Protein AF-A0A350X5T7-F1 (afdb_monomer_lite)

Radius of gyration: 18.69 Å; chains: 1; bounding box: 36×25×70 Å

Sequence (95 aa):
MPHPLYVAFIWHQHQPLYKSRSNTALSDGDADVLATSEYRLPWVRLHGTKDYLDLVLLLERYPKLHQTVNLVPSLILQLEDYIAGTAVDPYLAVA

Structure (mmCIF, N/CA/C/O backbone):
data_AF-A0A350X5T7-F1
#
_entry.id   AF-A0A350X5T7-F1
#
loop_
_atom_site.group_PDB
_atom_site.id
_atom_site.type_symbol
_atom_site.label_atom_id
_atom_site.label_alt_id
_atom_site.label_comp_id
_atom_site.label_asym_id
_atom_site.label_entity_id
_atom_site.label_seq_id
_atom_site.pdbx_PDB_ins_code
_atom_site.Cartn_x
_atom_site.Cartn_y
_atom_site.Cartn_z
_atom_site.occupancy
_atom_site.B_iso_or_equiv
_atom_site.auth_seq_id
_atom_site.auth_comp_id
_atom_site.auth_asym_id
_atom_site.auth_atom_id
_atom_site.pdbx_PDB_model_num
ATOM 1 N N . MET A 1 1 ? -15.418 0.626 39.901 1.00 59.88 1 MET A N 1
ATOM 2 C CA . MET A 1 1 ? -16.000 0.334 38.573 1.00 59.88 1 MET A CA 1
ATOM 3 C C . MET A 1 1 ? -14.867 -0.093 37.657 1.00 59.88 1 MET A C 1
ATOM 5 O O . MET A 1 1 ? -13.830 0.556 37.729 1.00 59.88 1 MET A O 1
ATOM 9 N N . PRO A 1 2 ? -14.994 -1.169 36.864 1.00 80.44 2 PRO A N 1
ATOM 10 C CA . PRO A 1 2 ? -13.969 -1.497 35.882 1.00 80.44 2 PRO A CA 1
ATOM 11 C C . PRO A 1 2 ? -13.926 -0.388 34.827 1.00 80.44 2 PRO A C 1
ATOM 13 O O . PRO A 1 2 ? -14.957 -0.010 34.272 1.00 80.44 2 PRO A O 1
ATOM 16 N N . HIS A 1 3 ? -12.743 0.174 34.597 1.00 83.19 3 HIS A N 1
ATOM 17 C CA . HIS A 1 3 ? -12.532 1.135 33.521 1.00 83.19 3 HIS A CA 1
ATOM 18 C C . HIS A 1 3 ? -12.423 0.371 32.194 1.00 83.19 3 HIS A C 1
ATOM 20 O O . HIS A 1 3 ? -11.745 -0.658 32.156 1.00 83.19 3 HIS A O 1
ATOM 26 N N . PRO A 1 4 ? -13.077 0.831 31.114 1.00 88.88 4 PRO A N 1
ATOM 27 C CA . PRO A 1 4 ? -12.942 0.187 29.815 1.00 88.88 4 PRO A CA 1
ATOM 28 C C . PRO A 1 4 ? -11.495 0.282 29.314 1.00 88.88 4 PRO A C 1
ATOM 30 O O . PRO A 1 4 ? -10.844 1.317 29.462 1.00 88.88 4 PRO A O 1
ATOM 33 N N . LEU A 1 5 ? -10.998 -0.802 28.714 1.00 91.50 5 LEU A N 1
ATOM 34 C CA . LEU A 1 5 ? -9.709 -0.819 28.029 1.00 91.50 5 LEU A CA 1
ATOM 35 C C . LEU A 1 5 ? -9.853 -0.115 26.677 1.00 91.50 5 LEU A C 1
ATOM 37 O O . LEU A 1 5 ? -10.636 -0.545 25.831 1.00 91.50 5 LEU A O 1
ATOM 41 N N . TYR A 1 6 ? -9.077 0.943 26.466 1.00 92.88 6 TYR A N 1
ATOM 42 C CA . TYR A 1 6 ? -8.994 1.618 25.175 1.00 92.88 6 TYR A CA 1
ATOM 43 C C . TYR A 1 6 ? -7.940 0.929 24.310 1.00 92.88 6 TYR A C 1
ATOM 45 O O . TYR A 1 6 ? -6.791 0.784 24.723 1.00 92.88 6 TYR A O 1
ATOM 53 N N . VAL A 1 7 ? -8.335 0.508 23.109 1.00 93.81 7 VAL A N 1
ATOM 54 C CA . VAL A 1 7 ? -7.462 -0.160 22.138 1.00 93.81 7 VAL A CA 1
ATOM 55 C C . VAL A 1 7 ? -7.390 0.693 20.879 1.00 93.81 7 VAL A C 1
ATOM 57 O O . VAL A 1 7 ? -8.418 1.157 20.389 1.00 93.81 7 VAL A O 1
ATOM 60 N N . ALA A 1 8 ? -6.181 0.886 20.354 1.00 95.00 8 ALA A N 1
ATOM 61 C CA . ALA A 1 8 ? -5.942 1.568 19.090 1.00 95.00 8 ALA A CA 1
ATOM 62 C C . ALA A 1 8 ? -5.254 0.613 18.109 1.00 95.00 8 ALA A C 1
ATOM 64 O O . ALA A 1 8 ? -4.170 0.105 18.393 1.00 95.00 8 ALA A O 1
ATOM 65 N N . PHE A 1 9 ? -5.876 0.392 16.951 1.00 93.94 9 PHE A N 1
ATOM 66 C CA . PHE A 1 9 ? -5.268 -0.334 15.838 1.00 93.94 9 PHE A CA 1
ATOM 67 C C . PHE A 1 9 ? -4.619 0.658 14.874 1.00 93.94 9 PHE A C 1
ATOM 69 O O . PHE A 1 9 ? -5.283 1.571 14.377 1.00 93.94 9 PHE A O 1
ATOM 76 N N . ILE A 1 10 ? -3.324 0.477 14.611 1.00 95.56 10 ILE A N 1
ATOM 77 C CA . ILE A 1 10 ? -2.556 1.302 13.676 1.00 95.56 10 ILE A CA 1
ATOM 78 C C . ILE A 1 10 ? -1.868 0.378 12.678 1.00 95.56 10 ILE A C 1
ATOM 80 O O . ILE A 1 10 ? -0.995 -0.410 13.039 1.00 95.56 10 ILE A O 1
ATOM 84 N N . TRP A 1 11 ? -2.256 0.500 11.416 1.00 95.00 11 TRP A N 1
ATOM 85 C CA . TRP A 1 11 ? -1.709 -0.267 10.308 1.00 95.00 11 TRP A CA 1
ATOM 86 C C . TRP A 1 11 ? -0.721 0.600 9.537 1.00 95.00 11 TRP A C 1
ATOM 88 O O . TRP A 1 11 ? -1.107 1.608 8.951 1.00 95.00 11 TRP A O 1
ATOM 98 N N . HIS A 1 12 ? 0.552 0.218 9.530 1.00 95.81 12 HIS A N 1
ATOM 99 C CA . HIS A 1 12 ? 1.587 0.894 8.753 1.00 95.81 12 HIS A CA 1
ATOM 100 C C . HIS A 1 12 ? 1.880 0.090 7.486 1.00 95.81 12 HIS A C 1
ATOM 102 O O . HIS A 1 12 ? 2.570 -0.929 7.535 1.00 95.81 12 HIS A O 1
ATOM 108 N N . GLN A 1 13 ? 1.327 0.525 6.355 1.00 95.81 13 GLN A N 1
ATOM 109 C CA . GLN A 1 13 ? 1.566 -0.105 5.062 1.00 95.81 13 GLN A CA 1
ATOM 110 C C . GLN A 1 13 ? 2.749 0.578 4.381 1.00 95.81 13 GLN A C 1
ATOM 112 O O . GLN A 1 13 ? 2.681 1.733 3.951 1.00 95.81 13 GLN A O 1
ATOM 117 N N . HIS A 1 14 ? 3.850 -0.160 4.300 1.00 96.12 14 HIS A N 1
ATOM 118 C CA . HIS A 1 14 ? 5.105 0.311 3.744 1.00 96.12 14 HIS A CA 1
ATOM 119 C C . HIS A 1 14 ? 5.614 -0.666 2.693 1.00 96.12 14 HIS A C 1
ATOM 121 O O . HIS A 1 14 ? 5.702 -1.869 2.935 1.00 96.12 14 HIS A O 1
ATOM 127 N N . GLN A 1 15 ? 6.051 -0.112 1.565 1.00 97.00 15 GLN A N 1
ATOM 128 C CA . GLN A 1 15 ? 6.892 -0.799 0.598 1.00 97.00 15 GLN A CA 1
ATOM 129 C C . GLN A 1 15 ? 8.112 0.085 0.290 1.00 97.00 15 GLN A C 1
ATOM 131 O O . GLN A 1 15 ? 7.943 1.291 0.065 1.00 97.00 15 GLN A O 1
ATOM 136 N N . PRO A 1 16 ? 9.338 -0.473 0.280 1.00 96.19 16 PRO A N 1
ATOM 137 C CA . PRO A 1 16 ? 10.516 0.193 -0.269 1.00 96.19 16 PRO A CA 1
ATOM 138 C C . PRO A 1 16 ? 10.284 0.675 -1.704 1.00 96.19 16 PRO A C 1
ATOM 140 O O . PRO A 1 16 ? 9.435 0.143 -2.417 1.00 96.19 16 PRO A O 1
ATOM 143 N N . LEU A 1 17 ? 11.074 1.652 -2.154 1.00 94.38 17 LEU A N 1
ATOM 144 C CA . LEU A 1 17 ? 11.078 2.052 -3.560 1.00 94.38 17 LEU A CA 1
ATOM 145 C C . LEU A 1 17 ? 11.763 0.966 -4.406 1.00 94.38 17 LEU A C 1
ATOM 147 O O . LEU A 1 17 ? 12.986 0.840 -4.385 1.00 94.38 17 LEU A O 1
ATOM 151 N N . TYR A 1 18 ? 10.972 0.193 -5.148 1.00 94.25 18 TYR A N 1
ATOM 152 C CA . TYR A 1 18 ? 11.439 -0.852 -6.066 1.00 94.25 18 TYR A CA 1
ATOM 153 C C . TYR A 1 18 ? 11.615 -0.365 -7.507 1.00 94.25 18 TYR A C 1
ATOM 155 O O . TYR A 1 18 ? 12.216 -1.082 -8.314 1.00 94.25 18 TYR A O 1
ATOM 163 N N . LYS A 1 19 ? 11.108 0.835 -7.820 1.00 90.38 19 LYS A N 1
ATOM 164 C CA . LYS A 1 19 ? 11.296 1.514 -9.106 1.00 90.38 19 LYS A CA 1
ATOM 165 C C . LYS A 1 19 ? 12.789 1.642 -9.413 1.00 90.38 19 LYS A C 1
ATOM 167 O O . LYS A 1 19 ? 13.557 2.191 -8.616 1.00 90.38 19 LYS A O 1
ATOM 172 N N . SER A 1 20 ? 13.208 1.107 -10.553 1.00 87.31 20 SER A N 1
ATOM 173 C CA . SER A 1 20 ? 14.577 1.211 -11.034 1.00 87.31 20 SER A CA 1
ATOM 174 C C . SER A 1 20 ? 14.897 2.667 -11.346 1.00 87.31 20 SER A C 1
ATOM 176 O O . SER A 1 20 ? 14.076 3.415 -11.871 1.00 87.31 20 SER A O 1
ATOM 178 N N . ARG A 1 21 ? 16.129 3.070 -11.032 1.00 77.69 21 ARG A N 1
ATOM 179 C CA . ARG A 1 21 ? 16.662 4.375 -11.440 1.00 77.69 21 ARG A CA 1
ATOM 180 C C . ARG A 1 21 ? 17.067 4.406 -12.911 1.00 77.69 21 ARG A C 1
ATOM 182 O O . ARG A 1 21 ? 17.327 5.487 -13.418 1.00 77.69 21 ARG A O 1
ATOM 189 N N . SER A 1 22 ? 17.169 3.247 -13.567 1.00 66.31 22 SER A N 1
ATOM 190 C CA . SER A 1 22 ? 17.401 3.175 -15.006 1.00 66.31 22 SER A CA 1
ATOM 191 C C . SER A 1 22 ? 16.080 3.402 -15.724 1.00 66.31 22 SER A C 1
ATOM 193 O O . SER A 1 22 ? 15.291 2.488 -15.921 1.00 66.31 22 SER A O 1
ATOM 195 N N . ASN A 1 23 ? 15.838 4.642 -16.107 1.00 53.25 23 ASN A N 1
ATOM 196 C CA . ASN A 1 23 ? 14.980 4.980 -17.224 1.00 53.25 23 ASN A CA 1
ATOM 197 C C . ASN A 1 23 ? 15.649 4.453 -18.502 1.00 53.25 23 ASN A C 1
ATOM 199 O O . ASN A 1 23 ? 16.372 5.166 -19.193 1.00 53.25 23 ASN A O 1
ATOM 203 N N . THR A 1 24 ? 15.460 3.168 -18.783 1.00 50.50 24 THR A N 1
ATOM 204 C CA . THR A 1 24 ? 15.631 2.614 -20.122 1.00 50.50 24 THR A CA 1
ATOM 205 C C . THR A 1 24 ? 14.524 3.228 -20.964 1.00 50.50 24 THR A C 1
ATOM 207 O O . THR A 1 24 ? 13.363 2.836 -20.888 1.00 50.50 24 THR A O 1
ATOM 210 N N . ALA A 1 25 ? 14.866 4.257 -21.740 1.00 49.56 25 ALA A N 1
ATOM 211 C CA . ALA A 1 25 ? 14.072 4.575 -22.914 1.00 49.56 25 ALA A CA 1
ATOM 212 C C . ALA A 1 25 ? 14.065 3.300 -23.761 1.00 49.56 25 ALA A C 1
ATOM 214 O O . ALA A 1 25 ? 15.075 2.932 -24.362 1.00 49.56 25 ALA A O 1
ATOM 215 N N . LEU A 1 26 ? 12.964 2.555 -23.718 1.00 48.56 26 LEU A N 1
ATOM 216 C CA . LEU A 1 26 ? 12.726 1.539 -24.719 1.00 48.56 26 LEU A CA 1
ATOM 217 C C . LEU A 1 26 ? 12.532 2.313 -26.023 1.00 48.56 26 LEU A C 1
ATOM 219 O O . LEU A 1 26 ? 11.568 3.054 -26.159 1.00 48.56 26 LEU A O 1
ATOM 223 N N . SER A 1 27 ? 13.476 2.135 -26.940 1.00 44.47 27 SER A N 1
ATOM 224 C CA . SER A 1 27 ? 13.534 2.648 -28.312 1.00 44.47 27 SER A CA 1
ATOM 225 C C . SER A 1 27 ? 14.206 4.006 -28.539 1.00 44.47 27 SER A C 1
ATOM 227 O O . SER A 1 27 ? 13.853 5.055 -27.999 1.00 44.47 27 SER A O 1
ATOM 229 N N . ASP A 1 28 ? 15.196 3.936 -29.423 1.00 48.03 28 ASP A N 1
ATOM 230 C CA . ASP A 1 28 ? 15.704 5.039 -30.210 1.00 48.03 28 ASP A CA 1
ATOM 231 C C . ASP A 1 28 ? 14.547 5.684 -30.997 1.00 48.03 28 ASP A C 1
ATOM 233 O O . ASP A 1 28 ? 14.031 5.097 -31.944 1.00 48.03 28 ASP A O 1
ATOM 237 N N . GLY A 1 29 ? 14.168 6.915 -30.648 1.00 48.53 29 GLY A N 1
ATOM 238 C CA . GLY A 1 29 ? 13.628 7.862 -31.630 1.00 48.53 29 GLY A CA 1
ATOM 239 C C . GLY A 1 29 ? 12.123 8.139 -31.666 1.00 48.53 29 GLY A C 1
ATOM 240 O O . GLY A 1 29 ? 11.765 9.126 -32.306 1.00 48.53 29 GLY A O 1
ATOM 241 N N . ASP A 1 30 ? 11.258 7.408 -30.958 1.00 45.62 30 ASP A N 1
ATOM 242 C CA . ASP A 1 30 ? 9.815 7.699 -30.969 1.00 45.62 30 ASP A CA 1
ATOM 243 C C . ASP A 1 30 ? 9.364 8.400 -29.678 1.00 45.62 30 ASP A C 1
ATOM 245 O O . ASP A 1 30 ? 9.321 7.833 -28.587 1.00 45.62 30 ASP A O 1
ATOM 249 N N . ALA A 1 31 ? 9.014 9.680 -29.809 1.00 47.16 31 ALA A N 1
ATOM 250 C CA . ALA A 1 31 ? 8.650 10.598 -28.726 1.00 47.16 31 ALA A CA 1
ATOM 251 C C . ALA A 1 31 ? 7.311 10.285 -28.012 1.00 47.16 31 ALA A C 1
ATOM 253 O O . ALA A 1 31 ? 6.814 11.131 -27.270 1.00 47.16 31 ALA A O 1
ATOM 254 N N . ASP A 1 32 ? 6.739 9.094 -28.224 1.00 46.78 32 ASP A N 1
ATOM 255 C CA . ASP A 1 32 ? 5.472 8.637 -27.629 1.00 46.78 32 ASP A CA 1
ATOM 256 C C . ASP A 1 32 ? 5.646 7.439 -26.673 1.00 46.78 32 ASP A C 1
ATOM 258 O O . ASP A 1 32 ? 4.679 6.844 -26.197 1.00 46.78 32 ASP A O 1
ATOM 262 N N . VAL A 1 33 ? 6.888 7.074 -26.335 1.00 52.06 33 VAL A N 1
ATOM 263 C CA . VAL A 1 33 ? 7.134 6.100 -25.266 1.00 52.06 33 VAL A CA 1
ATOM 264 C C . VAL A 1 33 ? 6.958 6.807 -23.927 1.00 52.06 33 VAL A C 1
ATOM 266 O O . VAL A 1 33 ? 7.880 7.435 -23.401 1.00 52.06 33 VAL A O 1
ATOM 269 N N . LEU A 1 34 ? 5.743 6.713 -23.375 1.00 55.47 34 LEU A N 1
ATOM 270 C CA . LEU A 1 34 ? 5.464 6.949 -21.957 1.00 55.47 34 LEU A CA 1
ATOM 271 C C . LEU A 1 34 ? 6.621 6.366 -21.145 1.00 55.47 34 LEU A C 1
ATOM 273 O O . LEU A 1 34 ? 6.871 5.168 -21.239 1.00 55.47 34 LEU A O 1
ATOM 277 N N . ALA A 1 35 ? 7.348 7.202 -20.399 1.00 63.22 35 ALA A N 1
ATOM 278 C CA . ALA A 1 35 ? 8.508 6.769 -19.628 1.00 63.22 35 ALA A CA 1
ATOM 279 C C . ALA A 1 35 ? 8.120 5.588 -18.722 1.00 63.22 35 ALA A C 1
ATOM 281 O O . ALA A 1 35 ? 7.487 5.760 -17.677 1.00 63.22 35 ALA A O 1
ATOM 282 N N . THR A 1 36 ? 8.462 4.376 -19.154 1.00 72.00 36 THR A N 1
ATOM 283 C CA . THR A 1 36 ? 8.094 3.147 -18.463 1.00 72.00 36 THR A CA 1
ATOM 284 C C . THR A 1 36 ? 8.897 3.042 -17.181 1.00 72.00 36 THR A C 1
ATOM 286 O O . THR A 1 36 ? 10.110 3.254 -17.152 1.00 72.00 36 THR A O 1
ATOM 289 N N . SER A 1 37 ? 8.207 2.718 -16.097 1.00 83.81 37 SER A N 1
ATOM 290 C CA . SER A 1 37 ? 8.793 2.572 -14.774 1.00 83.81 37 SER A CA 1
ATOM 291 C C . SER A 1 37 ? 9.101 1.102 -14.538 1.00 83.81 37 SER A C 1
ATOM 293 O O . SER A 1 37 ? 8.207 0.332 -14.203 1.00 83.81 37 SER A O 1
ATOM 295 N N . GLU A 1 38 ? 10.353 0.694 -14.732 1.00 90.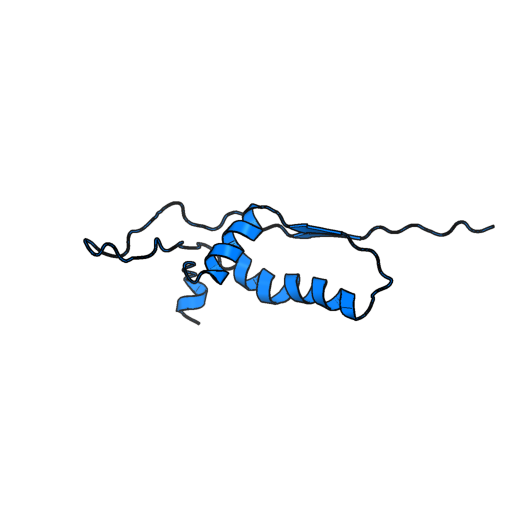00 38 GLU A N 1
ATOM 296 C CA . GLU A 1 38 ? 10.770 -0.684 -14.459 1.00 90.00 38 GLU A CA 1
ATOM 297 C C . GLU A 1 38 ? 10.828 -0.952 -12.952 1.00 90.00 38 GLU A C 1
ATOM 299 O O . GLU A 1 38 ? 11.480 -0.224 -12.202 1.00 90.00 38 GLU A O 1
ATOM 304 N N . TYR A 1 39 ? 10.191 -2.028 -12.498 1.00 91.56 39 TYR A N 1
ATOM 305 C CA . TYR A 1 39 ? 10.157 -2.443 -11.099 1.00 91.56 39 TYR A CA 1
ATOM 306 C C . TYR A 1 39 ? 11.002 -3.694 -10.882 1.00 91.56 39 TYR A C 1
ATOM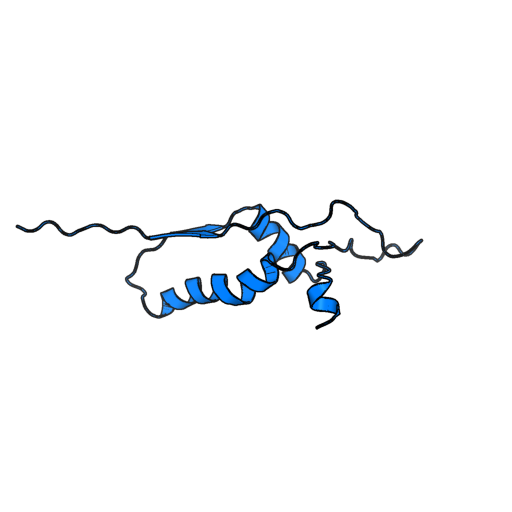 308 O O . TYR A 1 39 ? 10.793 -4.719 -11.520 1.00 91.56 39 TYR A O 1
ATOM 316 N N . ARG A 1 40 ? 11.951 -3.643 -9.938 1.00 90.94 40 ARG A N 1
ATOM 317 C CA . ARG A 1 40 ? 12.828 -4.798 -9.657 1.00 90.94 40 ARG A CA 1
ATOM 318 C C . ARG A 1 40 ? 12.123 -5.936 -8.935 1.00 90.94 40 ARG A C 1
ATOM 320 O O . ARG A 1 40 ? 12.571 -7.074 -9.013 1.00 90.94 40 ARG A O 1
ATOM 327 N N . LEU A 1 41 ? 11.088 -5.612 -8.166 1.00 93.25 41 LEU A N 1
ATOM 328 C CA . LEU A 1 41 ? 10.350 -6.565 -7.352 1.00 93.25 41 LEU A CA 1
ATOM 329 C C . LEU A 1 41 ? 8.847 -6.252 -7.415 1.00 93.25 41 LEU A C 1
ATOM 331 O O . LEU A 1 41 ? 8.473 -5.076 -7.406 1.00 93.25 41 LEU A O 1
ATOM 335 N N . PRO A 1 42 ? 7.983 -7.280 -7.404 1.00 92.88 42 PRO A N 1
ATOM 336 C CA . PRO A 1 42 ? 6.548 -7.140 -7.652 1.00 92.88 42 PRO A CA 1
ATOM 337 C C . PRO A 1 42 ? 5.750 -6.777 -6.388 1.00 92.88 42 PRO A C 1
ATOM 339 O O . PRO A 1 42 ? 4.523 -6.859 -6.367 1.00 92.88 42 PRO A O 1
ATOM 342 N N . TRP A 1 43 ? 6.423 -6.429 -5.288 1.00 95.75 43 TRP A N 1
ATOM 343 C CA . TRP A 1 43 ? 5.823 -6.448 -3.951 1.00 95.75 43 TRP A CA 1
ATOM 344 C C . TRP A 1 43 ? 4.723 -5.412 -3.744 1.00 95.75 43 TRP A C 1
ATOM 346 O O . TRP A 1 43 ? 3.747 -5.709 -3.061 1.00 95.75 43 TRP A O 1
ATOM 356 N N . VAL A 1 44 ? 4.814 -4.244 -4.384 1.00 95.31 44 VAL A N 1
ATOM 357 C CA . VAL A 1 44 ? 3.726 -3.252 -4.357 1.00 95.31 44 VAL A CA 1
ATOM 358 C C . VAL A 1 44 ? 2.448 -3.828 -4.967 1.00 95.31 44 VAL A C 1
ATOM 360 O O . VAL A 1 44 ? 1.391 -3.747 -4.347 1.00 95.31 44 VAL A O 1
ATOM 363 N N . ARG A 1 45 ? 2.546 -4.480 -6.132 1.00 93.69 45 ARG A N 1
ATOM 364 C CA . ARG A 1 45 ? 1.403 -5.122 -6.792 1.00 93.69 45 ARG A CA 1
ATOM 365 C C . ARG A 1 45 ? 0.882 -6.307 -5.986 1.00 93.69 45 ARG A C 1
ATOM 367 O O . ARG A 1 45 ? -0.323 -6.412 -5.765 1.00 93.69 4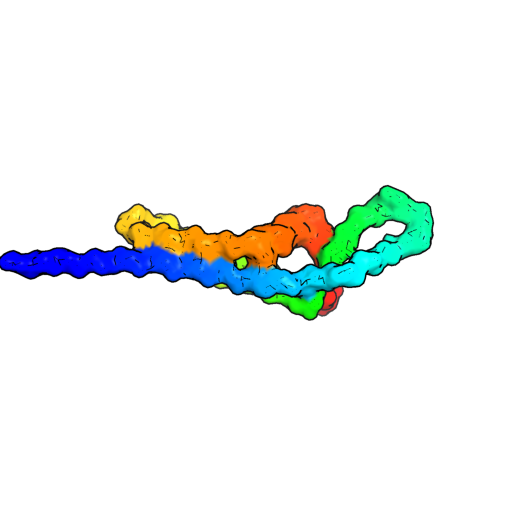5 ARG A O 1
ATOM 374 N N . LEU A 1 46 ? 1.768 -7.200 -5.544 1.00 94.31 46 LEU A N 1
ATOM 375 C CA . LEU A 1 46 ? 1.361 -8.422 -4.851 1.00 94.31 46 LEU A CA 1
ATOM 376 C C . LEU A 1 46 ? 0.721 -8.117 -3.495 1.00 94.31 46 LEU A C 1
ATOM 378 O O . LEU A 1 46 ? -0.384 -8.580 -3.243 1.00 94.31 46 LEU A O 1
ATOM 382 N N . HIS A 1 47 ? 1.343 -7.290 -2.654 1.00 94.75 47 HIS A N 1
ATOM 383 C CA . HIS A 1 47 ? 0.743 -6.922 -1.368 1.00 94.75 47 HIS A CA 1
ATOM 384 C C . HIS A 1 47 ? -0.458 -5.988 -1.529 1.00 94.75 47 HIS A C 1
ATOM 386 O O . HIS A 1 47 ? -1.424 -6.114 -0.778 1.00 94.75 47 HIS A O 1
ATOM 392 N N . GLY A 1 48 ? -0.438 -5.099 -2.528 1.00 93.00 48 GLY A N 1
ATOM 393 C CA . GLY A 1 48 ? -1.566 -4.226 -2.849 1.00 93.00 48 GLY A CA 1
ATOM 394 C C . GLY A 1 48 ? -2.834 -5.008 -3.187 1.00 93.00 48 GLY A C 1
ATOM 395 O O . GLY A 1 48 ? -3.895 -4.722 -2.639 1.00 93.00 48 GLY A O 1
ATOM 396 N N . THR A 1 49 ? -2.713 -6.026 -4.045 1.00 90.00 49 THR A N 1
ATOM 397 C CA . THR A 1 49 ? -3.855 -6.835 -4.510 1.00 90.00 49 THR A CA 1
ATOM 398 C C . THR A 1 49 ? -4.257 -7.953 -3.550 1.00 90.00 49 THR A C 1
ATOM 400 O O . THR A 1 49 ? -5.407 -8.374 -3.583 1.00 90.00 49 THR A O 1
ATOM 403 N N . LYS A 1 50 ? -3.339 -8.434 -2.703 1.00 89.25 50 LYS A N 1
ATOM 404 C CA . LYS A 1 50 ? -3.591 -9.542 -1.771 1.00 89.25 50 LYS A CA 1
ATOM 405 C C . LYS A 1 50 ? -3.985 -9.089 -0.365 1.00 89.25 50 LYS A C 1
ATOM 407 O O . LYS A 1 50 ? -4.907 -9.650 0.207 1.00 89.25 50 LYS A O 1
ATOM 412 N N . ASP A 1 51 ? -3.244 -8.151 0.224 1.00 89.06 51 ASP A N 1
ATOM 413 C CA . ASP A 1 51 ? -3.289 -7.918 1.675 1.00 89.06 51 ASP A CA 1
ATOM 414 C C . ASP A 1 51 ? -3.869 -6.539 2.024 1.00 89.06 51 ASP A C 1
ATOM 416 O O . ASP A 1 51 ? -4.702 -6.407 2.921 1.00 89.06 51 ASP A O 1
ATOM 420 N N . TYR A 1 52 ? -3.426 -5.487 1.331 1.00 93.19 52 TYR A N 1
ATOM 421 C CA . TYR A 1 52 ? -3.753 -4.109 1.704 1.00 93.19 52 TYR A CA 1
ATOM 422 C C . TYR A 1 52 ? -5.212 -3.751 1.455 1.00 93.19 52 TYR A C 1
ATOM 424 O O . TYR A 1 52 ? -5.828 -3.115 2.313 1.00 93.19 52 TYR A O 1
ATOM 432 N N . LEU A 1 53 ? -5.765 -4.177 0.317 1.00 89.94 53 LEU A N 1
ATOM 433 C CA . LEU A 1 53 ? -7.169 -3.956 -0.008 1.00 89.94 53 LEU A CA 1
ATOM 434 C C . LEU A 1 53 ? -8.086 -4.732 0.945 1.00 89.94 53 LEU A C 1
ATOM 436 O O . LEU A 1 53 ? -8.976 -4.141 1.553 1.00 89.94 53 LEU A O 1
ATOM 440 N N . ASP A 1 54 ? -7.824 -6.025 1.136 1.00 90.50 54 ASP A N 1
ATOM 441 C CA . ASP A 1 54 ? -8.641 -6.903 1.979 1.00 90.50 54 ASP A CA 1
ATOM 442 C C . ASP A 1 54 ? -8.719 -6.412 3.431 1.00 90.50 54 ASP A C 1
ATOM 444 O O . ASP A 1 54 ? -9.784 -6.460 4.056 1.00 90.50 54 ASP A O 1
ATOM 448 N N . LEU A 1 55 ? -7.616 -5.874 3.965 1.00 90.88 55 LEU A N 1
ATOM 449 C CA . LEU A 1 55 ? -7.584 -5.278 5.301 1.00 90.88 55 LEU A CA 1
ATOM 450 C C . LEU A 1 55 ? -8.495 -4.049 5.419 1.00 90.88 55 LEU A C 1
ATOM 452 O O . LEU A 1 55 ? -9.132 -3.853 6.455 1.00 90.88 55 LEU A O 1
ATOM 456 N N . VAL A 1 56 ? -8.570 -3.220 4.376 1.00 87.19 56 VAL A N 1
ATOM 457 C CA . VAL A 1 56 ? -9.454 -2.046 4.360 1.00 87.19 56 VAL A CA 1
ATOM 458 C C . VAL A 1 56 ? -10.907 -2.475 4.164 1.00 87.19 56 VAL A C 1
ATOM 460 O O . VAL A 1 56 ? -11.769 -2.009 4.903 1.00 87.19 56 VAL A O 1
ATOM 463 N N . LEU A 1 57 ? -11.184 -3.417 3.258 1.00 90.00 57 LEU A N 1
ATOM 464 C CA . LEU A 1 57 ? -12.536 -3.943 3.022 1.00 90.00 57 LEU A CA 1
ATOM 465 C C . LEU A 1 57 ? -13.117 -4.660 4.247 1.00 90.00 57 LEU A C 1
ATOM 467 O O . LEU A 1 57 ? -14.329 -4.657 4.461 1.00 90.00 57 LEU A O 1
ATOM 471 N N . LEU A 1 58 ? -12.275 -5.233 5.115 1.00 90.06 58 LEU A N 1
ATOM 472 C CA . LEU A 1 58 ? -12.721 -5.810 6.383 1.00 90.06 58 LEU A CA 1
ATOM 473 C C . LEU A 1 58 ? -13.486 -4.795 7.252 1.00 90.06 58 LEU A C 1
ATOM 475 O O . LEU A 1 58 ? -14.378 -5.210 7.996 1.00 90.06 58 LEU A O 1
ATOM 479 N N . LEU A 1 59 ? -13.199 -3.492 7.137 1.00 88.44 59 LEU A N 1
ATOM 480 C CA . LEU A 1 59 ? -13.898 -2.449 7.892 1.00 88.44 59 LEU A CA 1
ATOM 481 C C . LEU A 1 59 ? -15.384 -2.369 7.587 1.00 88.44 59 LEU A C 1
ATOM 483 O O . LEU A 1 59 ? -16.164 -2.067 8.488 1.00 88.44 59 LEU A O 1
ATOM 487 N N . GLU A 1 60 ? -15.789 -2.672 6.355 1.00 90.25 60 GLU A N 1
ATOM 488 C CA . GLU A 1 60 ? -17.202 -2.651 5.969 1.00 90.25 60 GLU A CA 1
ATOM 489 C C . GLU A 1 60 ? -18.022 -3.630 6.817 1.00 90.25 60 GLU A C 1
ATOM 491 O O . GLU A 1 60 ? -19.183 -3.375 7.134 1.00 90.25 60 GLU A O 1
ATOM 496 N N . ARG A 1 61 ? -17.395 -4.726 7.267 1.00 94.12 61 ARG A N 1
ATOM 497 C CA . ARG A 1 61 ? -18.011 -5.713 8.165 1.00 94.12 61 ARG A CA 1
ATOM 498 C C . ARG A 1 61 ? -18.031 -5.273 9.632 1.00 94.12 61 ARG A C 1
ATOM 500 O O . ARG A 1 61 ? -18.829 -5.802 10.403 1.00 94.12 61 ARG A O 1
ATOM 507 N N . TYR A 1 62 ? -17.193 -4.312 10.027 1.00 93.25 62 TYR A N 1
ATOM 508 C CA . TYR A 1 62 ? -17.035 -3.863 11.415 1.00 93.25 62 TYR A CA 1
ATOM 509 C C . TYR A 1 62 ? -17.019 -2.327 11.536 1.00 93.25 62 TYR A C 1
ATOM 511 O O . TYR A 1 62 ? -16.046 -1.758 12.030 1.00 93.25 62 TYR A O 1
ATOM 519 N N . PRO A 1 63 ? -18.115 -1.626 11.190 1.00 90.94 63 PRO A N 1
ATOM 520 C CA . PRO A 1 63 ? -18.140 -0.158 11.111 1.00 90.94 63 PRO A CA 1
ATOM 521 C C . PRO A 1 63 ? -17.960 0.564 12.459 1.00 90.94 63 PRO A C 1
ATOM 523 O O . PRO A 1 63 ? -17.759 1.773 12.492 1.00 90.94 63 PRO A O 1
ATOM 526 N N . LYS A 1 64 ? -18.052 -0.158 13.586 1.00 92.31 64 LYS A N 1
ATOM 527 C CA . LYS A 1 64 ? -17.802 0.377 14.938 1.00 92.31 64 LYS A CA 1
ATOM 528 C C . LYS A 1 64 ? -16.341 0.244 15.384 1.00 92.31 64 LYS A C 1
ATOM 530 O O . LYS A 1 64 ? -15.985 0.772 16.433 1.00 92.31 64 LYS A O 1
ATOM 535 N N . LEU A 1 65 ? -15.511 -0.499 14.647 1.00 91.69 65 LEU A N 1
ATOM 536 C CA . LEU A 1 65 ? -14.091 -0.651 14.947 1.00 91.69 65 LEU A CA 1
ATOM 537 C C . LEU A 1 65 ? -13.335 0.583 14.452 1.00 91.69 65 LEU A C 1
ATOM 539 O O . LEU A 1 65 ? -13.405 0.931 13.278 1.00 91.69 65 LEU A O 1
ATOM 543 N N . HIS A 1 66 ? -12.589 1.232 15.343 1.00 91.38 66 HIS A N 1
ATOM 544 C CA . HIS A 1 66 ? -11.752 2.370 14.977 1.00 91.38 66 HIS A CA 1
ATOM 545 C C . HIS A 1 66 ? -10.339 1.876 14.656 1.00 91.38 66 HIS A C 1
ATOM 547 O O . HIS A 1 66 ? -9.687 1.256 15.499 1.00 91.38 66 HIS A O 1
ATOM 553 N N . GLN A 1 67 ? -9.856 2.176 13.452 1.00 92.75 67 GLN A N 1
ATOM 554 C CA . GLN A 1 67 ? -8.488 1.882 13.041 1.00 92.75 67 GLN A CA 1
ATOM 555 C C . GLN A 1 67 ? -7.904 3.022 12.215 1.00 92.75 67 GLN A C 1
ATOM 557 O O . GLN A 1 67 ? -8.620 3.705 11.484 1.00 92.75 67 GLN A O 1
ATOM 562 N N . THR A 1 68 ? -6.589 3.181 12.300 1.00 94.56 68 THR A N 1
ATOM 563 C CA . THR A 1 68 ? -5.832 4.143 11.501 1.00 94.56 68 THR A CA 1
ATOM 564 C C . THR A 1 68 ? -4.960 3.384 10.516 1.00 94.56 68 THR A C 1
ATOM 566 O O . THR A 1 68 ? -4.199 2.506 10.918 1.00 94.56 68 THR A O 1
ATOM 569 N N . VAL A 1 69 ? -5.040 3.733 9.233 1.00 94.50 69 VAL A N 1
ATOM 570 C CA . VAL A 1 69 ? -4.148 3.200 8.197 1.00 94.50 69 VAL A CA 1
ATOM 571 C C . VAL A 1 69 ? -3.204 4.311 7.756 1.00 94.50 69 VAL A C 1
ATOM 573 O O . VAL A 1 69 ? -3.638 5.371 7.314 1.00 94.50 69 VAL A O 1
ATOM 576 N N . ASN A 1 70 ? -1.906 4.073 7.891 1.00 95.75 70 ASN A N 1
ATOM 577 C CA . ASN A 1 70 ? -0.858 4.928 7.364 1.00 95.75 70 ASN A CA 1
ATOM 578 C C . ASN A 1 70 ? -0.291 4.300 6.087 1.00 95.75 70 ASN A C 1
ATOM 580 O O . ASN A 1 70 ? 0.201 3.172 6.118 1.00 95.75 70 ASN A O 1
ATOM 584 N N . LEU A 1 71 ? -0.351 5.053 4.989 1.00 96.38 71 LEU A N 1
ATOM 585 C CA . LEU A 1 71 ? 0.247 4.693 3.708 1.00 96.38 71 LEU A CA 1
ATOM 586 C C . LEU A 1 71 ? 1.519 5.519 3.512 1.00 96.38 71 LEU A C 1
ATOM 588 O O . LEU A 1 71 ? 1.480 6.750 3.555 1.00 96.38 71 LEU A O 1
ATOM 592 N N . VAL A 1 72 ? 2.654 4.853 3.314 1.00 97.44 72 VAL A N 1
ATOM 593 C CA . VAL A 1 72 ? 3.934 5.545 3.104 1.00 97.44 72 VAL A CA 1
ATOM 594 C C . VAL A 1 72 ? 4.006 6.116 1.679 1.00 97.44 72 VAL A C 1
ATOM 596 O O . VAL A 1 72 ? 3.601 5.427 0.742 1.00 97.44 72 VAL A O 1
ATOM 599 N N . PRO A 1 73 ? 4.572 7.323 1.459 1.00 97.75 73 PRO A N 1
ATOM 600 C CA . PRO A 1 73 ? 4.647 7.929 0.126 1.00 97.75 73 PRO A CA 1
ATOM 601 C C . PRO A 1 73 ? 5.302 7.049 -0.948 1.00 97.75 73 PRO A C 1
ATOM 603 O O . PRO A 1 73 ? 4.856 7.048 -2.090 1.00 97.75 73 PRO A O 1
ATOM 606 N N . SER A 1 74 ? 6.320 6.256 -0.591 1.00 96.75 74 SER A N 1
ATOM 607 C CA . SER A 1 74 ? 6.951 5.309 -1.520 1.00 96.75 74 SER A CA 1
ATOM 608 C C . SER A 1 74 ? 5.989 4.228 -2.003 1.00 96.75 74 SER A C 1
ATOM 610 O O . SER A 1 74 ? 6.095 3.800 -3.145 1.00 96.75 74 SER A O 1
ATOM 612 N N . LEU A 1 75 ? 5.052 3.781 -1.165 1.00 97.12 75 LEU A N 1
ATOM 613 C CA . LEU A 1 75 ? 4.012 2.840 -1.571 1.00 97.12 75 LEU A CA 1
ATOM 614 C C . LEU A 1 75 ? 3.040 3.513 -2.548 1.00 97.12 75 LEU A C 1
ATOM 616 O O . LEU A 1 75 ? 2.784 2.959 -3.613 1.00 97.12 75 LEU A O 1
ATOM 620 N N . ILE A 1 76 ? 2.555 4.713 -2.212 1.00 97.00 76 ILE A N 1
ATOM 621 C CA . ILE A 1 76 ? 1.584 5.458 -3.032 1.00 97.00 76 ILE A CA 1
ATOM 622 C C . ILE A 1 76 ? 2.147 5.735 -4.429 1.00 97.00 76 ILE A C 1
ATOM 624 O O . ILE A 1 76 ? 1.515 5.370 -5.412 1.00 97.00 76 ILE A O 1
ATOM 628 N N . LEU A 1 77 ? 3.366 6.274 -4.519 1.00 95.56 77 LEU A N 1
ATOM 629 C CA . LEU A 1 77 ? 4.010 6.605 -5.795 1.00 95.56 77 LEU A CA 1
ATOM 630 C C . LEU A 1 77 ? 4.091 5.401 -6.741 1.00 95.56 77 LEU A C 1
ATOM 632 O O . LEU A 1 77 ? 3.902 5.527 -7.945 1.00 95.56 77 LEU A O 1
ATOM 636 N N . GLN A 1 78 ? 4.375 4.218 -6.200 1.00 95.25 78 GLN A N 1
ATOM 637 C CA . GLN A 1 78 ? 4.496 3.015 -7.016 1.00 95.25 78 GLN A CA 1
ATOM 638 C C . GLN A 1 78 ? 3.125 2.461 -7.418 1.00 95.25 78 GLN A C 1
ATOM 640 O O . GLN A 1 78 ? 2.976 1.968 -8.531 1.00 95.25 78 GLN A O 1
ATOM 645 N N . LEU A 1 79 ? 2.114 2.563 -6.545 1.00 95.62 79 LEU A N 1
ATOM 646 C CA . LEU A 1 79 ? 0.728 2.227 -6.891 1.00 95.62 79 LEU A CA 1
ATOM 647 C C . LEU A 1 79 ? 0.202 3.119 -8.019 1.00 95.62 79 LEU A C 1
ATOM 649 O O . LEU A 1 79 ? -0.465 2.613 -8.916 1.00 95.62 79 LEU A O 1
ATOM 653 N N . GLU A 1 80 ? 0.527 4.412 -8.003 1.00 95.38 80 GLU A N 1
ATOM 654 C CA . GLU A 1 80 ? 0.144 5.357 -9.057 1.00 95.38 80 GLU A CA 1
ATOM 655 C C . GLU A 1 80 ? 0.712 4.954 -10.425 1.00 95.38 80 GLU A C 1
ATOM 657 O O . GLU A 1 80 ? -0.031 4.963 -11.404 1.00 95.38 80 GLU A O 1
ATOM 662 N N . ASP A 1 81 ? 1.968 4.497 -10.498 1.00 93.06 81 ASP A N 1
ATOM 663 C CA . ASP A 1 81 ? 2.545 3.975 -11.748 1.00 93.06 81 ASP A CA 1
ATOM 664 C C . ASP A 1 81 ? 1.809 2.712 -12.250 1.00 93.06 81 ASP A C 1
ATOM 666 O O . ASP A 1 81 ? 1.587 2.555 -13.454 1.00 93.06 81 ASP A O 1
ATOM 670 N N . TYR A 1 82 ? 1.402 1.807 -11.346 1.00 92.81 82 TYR A N 1
ATOM 671 C CA . TYR A 1 82 ? 0.594 0.635 -11.719 1.00 92.81 82 TYR A CA 1
ATOM 672 C C . TYR A 1 82 ? -0.800 1.039 -12.218 1.00 92.81 82 TYR A C 1
ATOM 674 O O . TYR A 1 82 ? -1.270 0.485 -13.209 1.00 92.81 82 TYR A O 1
ATOM 682 N N . ILE A 1 83 ? -1.452 2.011 -11.570 1.00 93.50 83 ILE A N 1
ATOM 683 C CA . ILE A 1 83 ? -2.771 2.528 -11.974 1.00 93.50 83 ILE A CA 1
ATOM 684 C C . ILE A 1 83 ? -2.689 3.221 -13.340 1.00 93.50 83 ILE A C 1
ATOM 686 O O . ILE A 1 83 ? -3.584 3.057 -14.165 1.00 93.50 83 ILE A O 1
ATOM 690 N N . ALA A 1 84 ? -1.610 3.963 -13.594 1.00 92.44 84 ALA A N 1
ATOM 691 C CA . ALA A 1 84 ? -1.369 4.649 -14.860 1.00 92.44 84 ALA A CA 1
ATOM 692 C C . ALA A 1 84 ? -0.970 3.704 -16.011 1.00 92.44 84 ALA A C 1
ATOM 694 O O . ALA A 1 84 ? -0.855 4.152 -17.149 1.00 92.44 84 ALA A O 1
ATOM 695 N N . GLY A 1 85 ? -0.732 2.415 -15.735 1.00 89.62 85 GLY A N 1
ATOM 696 C CA . GLY A 1 85 ? -0.280 1.446 -16.736 1.00 89.62 85 GLY A CA 1
ATOM 697 C C . GLY A 1 85 ? 1.159 1.665 -17.214 1.00 89.62 85 GLY A C 1
ATOM 698 O O . GLY A 1 85 ? 1.555 1.107 -18.232 1.00 89.62 85 GLY A O 1
ATOM 699 N N . THR A 1 86 ? 1.952 2.467 -16.499 1.00 89.75 86 THR A N 1
ATOM 700 C CA . THR A 1 86 ? 3.351 2.769 -16.847 1.00 89.75 86 THR A CA 1
ATOM 701 C C . THR A 1 86 ? 4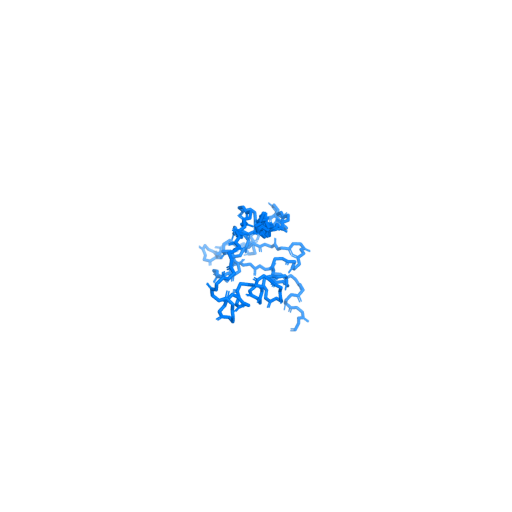.346 1.884 -16.096 1.00 89.75 86 THR A C 1
ATOM 703 O O . THR A 1 86 ? 5.539 1.899 -16.405 1.00 89.75 86 THR A O 1
ATOM 706 N N . ALA A 1 87 ? 3.883 1.105 -15.115 1.00 90.88 87 ALA A N 1
ATOM 707 C CA . ALA A 1 87 ? 4.699 0.151 -14.375 1.00 90.88 87 ALA A CA 1
ATOM 708 C C . ALA A 1 87 ? 5.000 -1.113 -15.196 1.00 90.88 87 ALA A C 1
ATOM 710 O O . ALA A 1 87 ? 4.096 -1.856 -15.579 1.00 90.88 87 ALA A O 1
ATOM 711 N N . VAL A 1 88 ? 6.287 -1.404 -15.380 1.00 89.56 88 VAL A N 1
ATOM 712 C CA . VAL A 1 88 ? 6.774 -2.657 -15.963 1.00 89.56 88 VAL A CA 1
ATOM 713 C C . VAL A 1 88 ? 7.300 -3.544 -14.837 1.00 89.56 88 VAL A C 1
ATOM 715 O O . VAL A 1 88 ? 8.375 -3.306 -14.286 1.00 89.56 88 VAL A O 1
ATOM 718 N N . ASP A 1 89 ? 6.522 -4.567 -14.489 1.00 88.56 89 ASP A N 1
ATOM 719 C CA . ASP A 1 89 ? 6.889 -5.624 -13.543 1.00 88.56 89 ASP A CA 1
ATOM 720 C C . ASP A 1 89 ? 7.295 -6.882 -14.335 1.00 88.56 89 A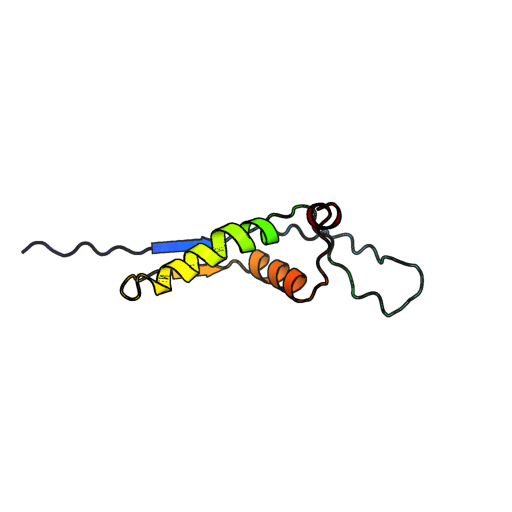SP A C 1
ATOM 722 O O . ASP A 1 89 ? 6.430 -7.506 -14.960 1.00 88.56 89 ASP A O 1
ATOM 726 N N . PRO A 1 90 ? 8.576 -7.298 -14.324 1.00 85.31 90 PRO A N 1
ATOM 727 C CA . PRO A 1 90 ? 9.026 -8.457 -15.091 1.00 85.31 90 PRO A CA 1
ATOM 728 C C . PRO A 1 90 ? 8.337 -9.754 -14.652 1.00 85.31 90 PRO A C 1
ATOM 730 O O . PRO A 1 90 ? 8.189 -10.664 -15.461 1.00 85.31 90 PRO A O 1
ATOM 733 N N . TYR A 1 91 ? 7.871 -9.838 -13.401 1.00 86.56 91 TYR A N 1
ATOM 734 C CA . TYR A 1 91 ? 7.137 -10.999 -12.896 1.00 86.56 91 TYR A CA 1
ATOM 735 C C . TYR A 1 91 ? 5.674 -11.011 -13.343 1.00 86.56 91 TYR A C 1
ATOM 737 O O . TYR A 1 91 ? 5.043 -12.062 -13.305 1.00 86.56 91 TYR A O 1
ATOM 745 N N . LEU A 1 92 ? 5.123 -9.861 -13.742 1.00 84.44 92 LEU A N 1
ATOM 746 C CA . LEU A 1 92 ? 3.799 -9.771 -14.355 1.00 84.44 92 LEU A CA 1
ATOM 747 C C . LEU A 1 92 ? 3.859 -10.079 -15.856 1.00 84.44 92 LEU A C 1
ATOM 749 O O . LEU A 1 92 ? 2.940 -10.692 -16.380 1.00 84.44 92 LEU A O 1
ATOM 753 N N . ALA A 1 93 ? 4.940 -9.689 -16.536 1.00 78.69 93 ALA A N 1
ATOM 754 C CA . ALA A 1 93 ? 5.099 -9.894 -17.978 1.00 78.69 93 ALA A CA 1
ATOM 755 C C . ALA A 1 93 ? 5.239 -11.373 -18.391 1.00 78.69 93 ALA A C 1
ATOM 757 O O . ALA A 1 93 ? 4.979 -11.712 -19.542 1.00 78.69 93 ALA A O 1
ATOM 758 N N . VAL A 1 94 ? 5.667 -12.241 -17.470 1.00 78.25 94 VAL A N 1
ATOM 759 C CA . VAL A 1 94 ? 5.822 -13.692 -17.698 1.00 78.25 94 VAL A CA 1
ATOM 760 C C . VAL A 1 94 ? 4.681 -14.531 -17.106 1.00 78.25 94 VAL A C 1
ATOM 762 O O . VAL A 1 94 ? 4.779 -15.759 -17.119 1.00 78.25 94 VAL A O 1
ATOM 765 N N . ALA A 1 95 ? 3.661 -13.885 -16.531 1.00 60.25 95 ALA A N 1
ATOM 766 C CA . ALA A 1 95 ? 2.520 -14.535 -15.885 1.00 60.25 95 ALA A CA 1
ATOM 767 C C . ALA A 1 95 ? 1.390 -14.881 -16.867 1.00 60.25 95 ALA A C 1
ATOM 769 O O . ALA A 1 95 ? 1.304 -14.242 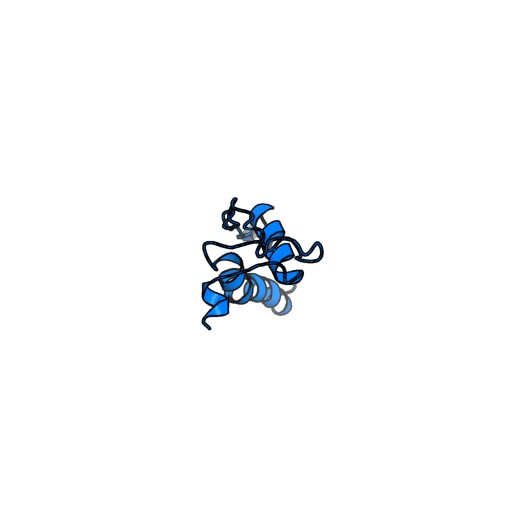-17.939 1.00 60.25 95 ALA A O 1
#

Foldseek 3Di:
DDDDDDDEAEAEDDDPQQFDPDQPPPDDDDPPPPRATEGPDCCLVVCVVPPPVVVVVVCVVPVPDDYHYHYDPSSVVQVVCVVVVRYDYVVVVVD

pLDDT: mean 84.88, std 15.49, range [44.47, 97.75]

Secondary structure (DSSP, 8-state):
-PPPPP--EEEEE-----B-S----SSSS-TT----EEBS--HHHHHIIIIIHHHHHHHHH-TT--EEEEE-HHHHHHHHHHHTT-EE-HHHHT-